Protein AF-A0A7J6DHJ1-F1 (afdb_monomer_lite)

Sequence (129 aa):
MTVTKKLTPRCLWRVEDYSEHVPLSVKRRVIYACQHGKNYMKTPTTDDLKVPLKEYRVKKGCVLEASRWTVGRMRINAIPKQVNGDDCGVFACKYADFLSQGKPLTFRQCDIPLFRKVMVWEIIHEKIL

InterPro domains:
  IPR003653 Ulp1 protease family, C-terminal catalytic domain [PF02902] (72-119)
  IPR038765 Papain-like cysteine peptidase superfamily [SSF54001] (54-126)

Foldseek 3Di:
DDPPPPDDFDPLDDPPPPLDDDPPPCQEDEDDDQDPDDPPVPFDDLVVCVVVQVVCCVSPVDGDDSVSYDYDYDDPVQAEYAPDDPCRVLRVVLVCVCVSVVHRRPDYNVCSVVSVVQVVVCVVVVTHD

Secondary structure (DSSP, 8-state):
---------B--------TTT-------EEE-----STT------GGGGHHHHHHHHHHHSSPP-GGG--EEEPPGGGS---SSSS-HHHHHHHHHHHHHTT------GGGHHHHHHHHHHHHHTT-B-

pLDDT: mean 73.69, std 19.16, range [33.94, 97.44]

Radius of gyration: 18.36 Å; chains: 1; bounding box: 40×30×57 Å

Organism: NCBI:txid369639

Structure (mmCIF, N/CA/C/O backbone):
data_AF-A0A7J6DHJ1-F1
#
_entry.id   AF-A0A7J6DHJ1-F1
#
loop_
_atom_site.group_PDB
_atom_site.id
_atom_site.type_symbol
_atom_site.label_atom_id
_atom_site.label_alt_id
_atom_site.label_comp_id
_atom_site.label_asym_id
_atom_site.label_entity_id
_atom_site.label_seq_id
_atom_site.pdbx_PDB_ins_code
_atom_site.Cartn_x
_atom_site.Cartn_y
_atom_site.Cartn_z
_atom_site.occupancy
_atom_site.B_iso_or_equiv
_atom_site.auth_seq_id
_atom_site.auth_comp_id
_atom_site.auth_asym_id
_atom_site.auth_atom_id
_atom_site.pdbx_PDB_model_num
ATOM 1 N N . MET A 1 1 ? -9.484 -12.173 -32.218 1.00 34.34 1 MET A N 1
ATOM 2 C CA . MET A 1 1 ? -10.493 -11.450 -31.414 1.00 34.34 1 MET A CA 1
ATOM 3 C C . MET A 1 1 ? -9.883 -11.112 -30.062 1.00 34.34 1 MET A C 1
ATOM 5 O O . MET A 1 1 ? -9.753 -11.986 -29.216 1.00 34.34 1 MET A O 1
ATOM 9 N N . THR A 1 2 ? -9.405 -9.884 -29.886 1.00 36.84 2 THR A N 1
ATOM 10 C CA . THR A 1 2 ? -8.762 -9.428 -28.646 1.00 36.84 2 THR A CA 1
ATOM 11 C C . THR A 1 2 ? -9.851 -9.010 -27.663 1.00 36.84 2 THR A C 1
ATOM 13 O O . THR A 1 2 ? -10.496 -7.982 -27.850 1.00 36.84 2 THR A O 1
ATOM 16 N N . VAL A 1 3 ? -10.097 -9.821 -26.632 1.00 41.00 3 VAL A N 1
ATOM 17 C CA . VAL A 1 3 ? -11.011 -9.460 -25.541 1.00 41.00 3 VAL A CA 1
ATOM 18 C C . VAL A 1 3 ? -10.329 -8.379 -24.704 1.00 41.00 3 VAL A C 1
ATOM 20 O O . VAL A 1 3 ? -9.532 -8.669 -23.812 1.00 41.00 3 VAL A O 1
ATOM 23 N N . THR A 1 4 ? -10.609 -7.114 -25.007 1.00 43.53 4 THR A N 1
ATOM 24 C CA . THR A 1 4 ? -10.244 -5.993 -24.144 1.00 43.53 4 THR A CA 1
ATOM 25 C C . THR A 1 4 ? -11.118 -6.067 -22.894 1.00 43.53 4 THR A C 1
ATOM 27 O O . THR A 1 4 ? -12.274 -5.649 -22.883 1.00 43.53 4 THR A O 1
ATOM 30 N N . LYS A 1 5 ? -10.587 -6.654 -21.814 1.00 51.34 5 LYS A N 1
ATOM 31 C CA . LYS A 1 5 ? -11.221 -6.561 -20.494 1.00 51.34 5 LYS A CA 1
ATOM 32 C C . LYS A 1 5 ? -11.289 -5.077 -20.127 1.00 51.34 5 LYS A C 1
ATOM 34 O O . LYS A 1 5 ? -10.268 -4.475 -19.804 1.00 51.34 5 LYS A O 1
ATOM 39 N N . LYS A 1 6 ? -12.477 -4.473 -20.223 1.00 48.28 6 LYS A N 1
ATOM 40 C CA . LYS A 1 6 ? -12.725 -3.110 -19.742 1.00 48.28 6 LYS A CA 1
ATOM 41 C C . LYS A 1 6 ? -12.425 -3.084 -18.243 1.00 48.28 6 LYS A C 1
ATOM 43 O O . LYS A 1 6 ? -13.157 -3.680 -17.459 1.00 48.28 6 LYS A O 1
ATOM 48 N N . LEU A 1 7 ? -11.336 -2.421 -17.860 1.00 54.06 7 LEU A N 1
ATOM 49 C CA . LEU A 1 7 ? -11.001 -2.157 -16.464 1.00 54.06 7 LEU A CA 1
ATOM 50 C C . LEU A 1 7 ? -12.039 -1.179 -15.901 1.00 54.06 7 LEU A C 1
ATOM 52 O O . LEU A 1 7 ? -12.079 0.004 -16.263 1.00 54.06 7 LEU A O 1
ATOM 56 N N . THR A 1 8 ? -12.932 -1.701 -15.064 1.00 54.78 8 THR A N 1
ATOM 57 C CA . THR A 1 8 ? -13.939 -0.913 -14.353 1.00 54.78 8 THR A CA 1
ATOM 58 C C . THR A 1 8 ? -13.240 0.028 -13.366 1.00 54.78 8 THR A C 1
ATOM 60 O O . THR A 1 8 ? -12.467 -0.462 -12.546 1.00 54.78 8 THR A O 1
ATOM 63 N N . PRO A 1 9 ? -13.484 1.353 -13.431 1.00 54.00 9 PRO A N 1
ATOM 64 C CA . PRO A 1 9 ? -12.887 2.318 -12.508 1.00 54.00 9 PRO A CA 1
ATOM 65 C C . PRO A 1 9 ? -13.139 1.958 -11.045 1.00 54.00 9 PRO A C 1
ATOM 67 O O . PRO A 1 9 ? -14.290 1.724 -10.672 1.00 54.00 9 PRO A O 1
ATOM 70 N N . ARG A 1 10 ? -12.094 1.981 -10.207 1.00 64.38 10 ARG A N 1
ATOM 71 C CA . ARG A 1 10 ? -12.255 1.883 -8.754 1.00 64.38 10 ARG A CA 1
ATOM 72 C C . ARG A 1 10 ? -12.336 3.291 -8.158 1.00 64.38 10 ARG A C 1
ATOM 74 O O . ARG A 1 10 ? -11.356 4.028 -8.155 1.00 64.38 10 ARG A O 1
ATOM 81 N N . CYS A 1 11 ? -13.502 3.658 -7.627 1.00 54.00 11 CYS A N 1
ATOM 82 C CA . CYS A 1 11 ? -13.630 4.820 -6.749 1.00 54.00 11 CYS A CA 1
ATOM 83 C C . CYS A 1 11 ? -13.134 4.404 -5.362 1.00 54.00 11 CYS A C 1
ATOM 85 O O . CYS A 1 11 ? -13.796 3.619 -4.687 1.00 54.00 11 CYS A O 1
ATOM 87 N N . LEU A 1 12 ? -11.938 4.849 -4.977 1.00 53.06 12 LEU A N 1
ATOM 88 C CA . LEU A 1 12 ? -11.390 4.526 -3.659 1.00 53.06 12 LEU A CA 1
ATOM 89 C C . LEU A 1 12 ? -11.932 5.459 -2.574 1.00 53.06 12 LEU A C 1
ATOM 91 O O . LEU A 1 12 ? -12.152 5.004 -1.459 1.00 53.06 12 LEU A O 1
ATOM 95 N N . TRP A 1 13 ? -12.227 6.720 -2.904 1.00 41.41 13 TRP A N 1
ATOM 96 C CA . TRP A 1 13 ? -12.774 7.686 -1.952 1.00 41.41 13 TRP A CA 1
ATOM 97 C C . TRP A 1 13 ? -13.616 8.714 -2.708 1.00 41.41 13 TRP A C 1
ATOM 99 O O . TRP A 1 13 ? -13.091 9.482 -3.512 1.00 41.41 13 TRP A O 1
ATOM 109 N N . ARG A 1 14 ? -14.923 8.750 -2.448 1.00 37.62 14 ARG A N 1
ATOM 110 C CA . ARG A 1 14 ? -15.680 9.992 -2.591 1.00 37.62 14 ARG A CA 1
ATOM 111 C C . ARG A 1 14 ? -15.431 10.733 -1.282 1.00 37.62 14 ARG A C 1
ATOM 113 O O . ARG A 1 14 ? -15.786 10.211 -0.228 1.00 37.62 14 ARG A O 1
ATOM 120 N N . VAL A 1 15 ? -14.752 11.879 -1.327 1.00 40.84 15 VAL A N 1
ATOM 121 C CA . VAL A 1 15 ? -14.666 12.766 -0.160 1.00 40.84 15 VAL A CA 1
ATOM 122 C C . VAL A 1 15 ? -16.051 13.381 0.007 1.00 40.84 15 VAL A C 1
ATOM 124 O O . VAL A 1 15 ? -16.325 14.478 -0.461 1.00 40.84 15 VAL A O 1
ATOM 127 N N . GLU A 1 16 ? -16.972 12.613 0.578 1.00 33.94 16 GLU A N 1
ATOM 128 C CA . GLU A 1 16 ? -18.118 13.202 1.246 1.00 33.94 16 GLU A CA 1
ATOM 129 C C . GLU A 1 16 ? -17.558 13.769 2.555 1.00 33.94 16 GLU A C 1
ATOM 131 O O . GLU A 1 16 ? -16.815 13.100 3.279 1.00 33.94 16 GLU A O 1
ATOM 136 N N . ASP A 1 17 ? -17.782 15.058 2.773 1.00 38.22 17 ASP A N 1
ATOM 137 C CA . ASP A 1 17 ? -17.248 15.818 3.895 1.00 38.22 17 ASP A CA 1
ATOM 138 C C . ASP A 1 17 ? -17.864 15.300 5.209 1.00 38.22 17 ASP A C 1
ATOM 140 O O . ASP A 1 17 ? -18.893 15.768 5.683 1.00 38.22 17 ASP A O 1
ATOM 144 N N . TYR A 1 18 ? -17.285 14.238 5.771 1.00 43.03 18 TYR A N 1
ATOM 145 C CA . TYR A 1 18 ? -17.790 13.556 6.964 1.00 43.03 18 TYR A CA 1
ATOM 146 C C . TYR A 1 18 ? -17.120 14.065 8.251 1.00 43.03 18 TYR A C 1
ATOM 148 O O . TYR A 1 18 ? -16.753 13.280 9.132 1.00 43.03 18 TYR A O 1
ATOM 156 N N . SER A 1 19 ? -16.935 15.375 8.402 1.00 46.69 19 SER A N 1
ATOM 157 C CA . SER A 1 19 ? -16.266 15.943 9.584 1.00 46.69 19 SER A CA 1
ATOM 158 C C . SER A 1 19 ? -16.945 15.567 10.923 1.00 46.69 19 SER A C 1
ATOM 160 O O . SER A 1 19 ? -16.274 15.445 11.957 1.00 46.69 19 SER A O 1
ATOM 162 N N . GLU A 1 20 ? -18.239 15.226 10.918 1.00 43.06 20 GLU A N 1
ATOM 163 C CA . GLU A 1 20 ? -18.970 14.891 12.147 1.00 43.06 20 GLU A CA 1
ATOM 164 C C . GLU A 1 20 ? -19.170 13.386 12.401 1.00 43.06 20 GLU A C 1
ATOM 166 O O . GLU A 1 20 ? -19.042 12.964 13.554 1.00 43.06 20 GLU A O 1
ATOM 171 N N . HIS A 1 21 ? -19.341 12.556 11.363 1.00 44.59 21 HIS A N 1
ATOM 172 C CA . HIS A 1 21 ? -19.854 11.182 11.507 1.00 44.59 21 HIS A CA 1
ATOM 173 C C . HIS A 1 21 ? -18.964 10.053 10.960 1.00 44.59 21 HIS A C 1
ATOM 175 O O . HIS A 1 21 ? -19.449 8.931 10.859 1.00 44.59 21 HIS A O 1
ATOM 181 N N . VAL A 1 22 ? -17.672 10.259 10.655 1.00 42.34 22 VAL A N 1
ATOM 182 C CA . VAL A 1 22 ? -16.781 9.093 10.461 1.00 42.34 22 VAL A CA 1
ATOM 183 C C . VAL A 1 22 ? -16.517 8.453 11.828 1.00 42.34 22 VAL A C 1
ATOM 185 O O . VAL A 1 22 ? -15.777 9.045 12.626 1.00 42.34 22 VAL A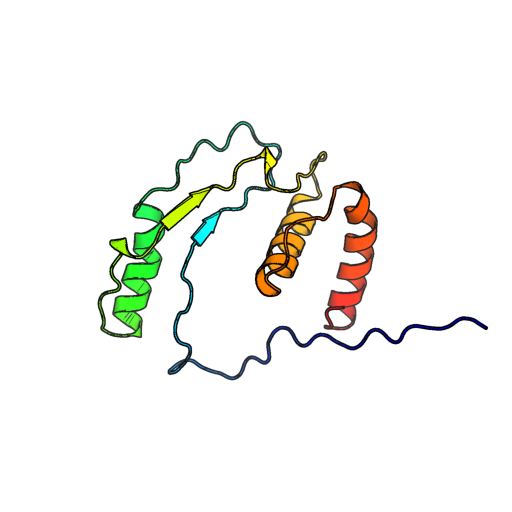 O 1
ATOM 188 N N . PRO A 1 23 ? -17.049 7.254 12.146 1.00 36.56 23 PRO A N 1
ATOM 189 C CA . PRO A 1 23 ? -16.507 6.501 13.261 1.00 36.56 23 PRO A CA 1
ATOM 190 C C . PRO A 1 23 ? -15.040 6.245 12.929 1.00 36.56 23 PRO A C 1
ATOM 192 O O . PRO A 1 23 ? -14.728 5.589 11.936 1.00 36.56 23 PRO A O 1
ATOM 195 N N . LEU A 1 24 ? -14.123 6.784 13.735 1.00 43.06 24 LEU A N 1
ATOM 196 C CA . LEU A 1 24 ? -12.708 6.438 13.654 1.00 43.06 24 LEU A CA 1
ATOM 197 C C . LEU A 1 24 ? -12.583 4.939 13.958 1.00 43.06 24 LEU A C 1
ATOM 199 O O . LEU A 1 24 ? -12.410 4.523 15.097 1.00 43.06 24 LEU A O 1
ATOM 203 N N . SER A 1 25 ? -12.705 4.109 12.923 1.00 44.69 25 SER A N 1
ATOM 204 C CA . SER A 1 25 ? -12.628 2.652 12.991 1.00 44.69 25 SER A CA 1
ATOM 205 C C . SER A 1 25 ? -11.196 2.163 12.815 1.00 44.69 25 SER A C 1
ATOM 207 O O . SER A 1 25 ? -10.963 1.024 12.400 1.00 44.69 25 SER A O 1
ATOM 209 N N . VAL A 1 26 ? -10.210 3.019 13.088 1.00 52.03 26 VAL A N 1
ATOM 210 C CA . VAL A 1 26 ? -8.827 2.567 13.147 1.00 52.03 26 VAL A CA 1
ATOM 211 C C . VAL A 1 26 ? -8.774 1.655 14.372 1.00 52.03 26 VAL A C 1
ATOM 213 O O . VAL A 1 26 ? -8.982 2.093 15.486 1.00 52.03 26 VAL A O 1
ATOM 216 N N . LYS A 1 27 ? -8.633 0.345 14.186 1.00 51.53 27 LYS A N 1
ATOM 217 C CA . LYS A 1 27 ? -8.497 -0.609 15.307 1.00 51.53 27 LYS A CA 1
ATOM 218 C C . LYS A 1 27 ? -7.039 -1.003 15.535 1.00 51.53 27 LYS A C 1
ATOM 220 O O . LYS A 1 27 ? -6.707 -1.649 16.521 1.00 51.53 27 LYS A O 1
ATOM 225 N N . ARG A 1 28 ? -6.159 -0.641 14.596 1.00 55.78 28 ARG A N 1
ATOM 226 C CA . ARG A 1 28 ? -4.759 -1.058 14.571 1.00 55.78 28 ARG A CA 1
ATOM 227 C C . ARG A 1 28 ? -3.914 -0.051 13.799 1.00 55.78 28 ARG A C 1
ATOM 229 O O . ARG A 1 28 ? -4.267 0.317 12.682 1.00 55.78 28 ARG A O 1
ATOM 236 N N . ARG A 1 29 ? -2.779 0.353 14.375 1.00 61.66 29 ARG A N 1
ATOM 237 C CA . ARG A 1 29 ? -1.743 1.148 13.703 1.00 61.66 29 ARG A CA 1
ATOM 238 C C . ARG A 1 29 ? -0.533 0.253 13.449 1.00 61.66 29 ARG A C 1
ATOM 240 O O . ARG A 1 29 ? 0.011 -0.331 14.384 1.00 61.66 29 ARG A O 1
ATOM 247 N N . VAL A 1 30 ? -0.125 0.136 12.188 1.00 61.03 30 VAL A N 1
ATOM 248 C CA . VAL A 1 30 ? 1.045 -0.652 11.778 1.00 61.03 30 VAL A CA 1
ATOM 249 C C . VAL A 1 30 ? 1.988 0.250 11.000 1.00 61.03 30 VAL A C 1
ATOM 251 O O . VAL A 1 30 ? 1.569 0.911 10.053 1.00 61.03 30 VAL A O 1
ATOM 254 N N . ILE A 1 31 ? 3.256 0.276 11.407 1.00 59.91 31 ILE A N 1
ATOM 255 C CA . ILE A 1 31 ? 4.308 0.984 10.675 1.00 59.91 31 ILE A CA 1
ATOM 256 C C . ILE A 1 31 ? 4.911 0.015 9.656 1.00 59.91 31 ILE A C 1
ATOM 258 O O . ILE A 1 31 ? 5.475 -1.018 10.031 1.00 59.91 31 ILE A O 1
ATOM 262 N N . TYR A 1 32 ? 4.801 0.367 8.376 1.00 60.34 32 TYR A N 1
ATOM 263 C CA . TYR A 1 32 ? 5.456 -0.327 7.271 1.00 60.34 32 TYR A CA 1
ATOM 264 C C . TYR A 1 32 ? 6.754 0.400 6.937 1.00 60.34 32 TYR A C 1
ATOM 266 O O . TYR A 1 32 ? 6.742 1.582 6.604 1.00 60.34 32 TYR A O 1
ATOM 274 N N . ALA A 1 33 ? 7.880 -0.302 7.041 1.00 60.53 33 ALA A N 1
ATOM 275 C CA . ALA A 1 33 ? 9.181 0.227 6.657 1.00 60.53 33 ALA A CA 1
ATOM 276 C C . ALA A 1 33 ? 9.600 -0.410 5.331 1.00 60.53 33 ALA A C 1
ATOM 278 O O . ALA A 1 33 ? 9.709 -1.629 5.232 1.00 60.53 33 ALA A O 1
ATOM 279 N N . CYS A 1 34 ? 9.821 0.425 4.317 1.00 53.44 34 CYS A N 1
ATOM 280 C CA . CYS A 1 34 ? 10.240 -0.018 2.989 1.00 53.44 34 CYS A CA 1
ATOM 281 C C . CYS A 1 34 ? 11.773 -0.051 2.810 1.00 53.44 34 CYS A C 1
ATOM 283 O O . CYS A 1 34 ? 12.276 -0.694 1.896 1.00 53.44 34 CYS A O 1
ATOM 285 N N . GLN A 1 35 ? 12.532 0.640 3.666 1.00 57.12 35 GLN A N 1
ATOM 286 C CA . GLN A 1 35 ? 13.927 0.983 3.376 1.00 57.12 35 GLN A CA 1
ATOM 287 C C . GLN A 1 35 ? 14.955 -0.150 3.551 1.00 57.12 35 GLN A C 1
ATOM 289 O O . GLN A 1 35 ? 14.905 -0.929 4.500 1.00 57.12 35 GLN A O 1
ATOM 294 N N . HIS A 1 36 ? 15.976 -0.075 2.685 1.00 48.94 36 HIS A N 1
ATOM 295 C CA . HIS A 1 36 ? 17.318 -0.681 2.737 1.00 48.94 36 HIS A CA 1
ATOM 296 C C . HIS A 1 36 ? 18.265 -0.045 3.790 1.00 48.94 36 HIS A C 1
ATOM 298 O O . HIS A 1 36 ? 19.475 -0.260 3.772 1.00 48.94 36 HIS A O 1
ATOM 304 N N . GLY A 1 37 ? 17.747 0.763 4.718 1.00 44.72 37 GLY A N 1
ATOM 305 C CA . GLY A 1 37 ? 18.540 1.388 5.776 1.00 44.72 37 GLY A CA 1
ATOM 306 C C . GLY A 1 37 ? 18.734 0.426 6.944 1.00 44.72 37 GLY A C 1
ATOM 307 O O . GLY A 1 37 ? 17.752 -0.134 7.432 1.00 44.72 37 GLY A O 1
ATOM 308 N N . LYS A 1 38 ? 19.992 0.241 7.378 1.00 43.62 38 LYS A N 1
ATOM 309 C CA . LYS A 1 38 ? 20.402 -0.481 8.599 1.00 43.62 38 LYS A CA 1
ATOM 310 C C . LYS A 1 38 ? 19.299 -0.406 9.645 1.00 43.62 38 LYS A C 1
ATOM 312 O O . LYS A 1 38 ? 18.989 0.705 10.059 1.00 43.62 38 LYS A O 1
ATOM 317 N N . ASN A 1 39 ? 18.727 -1.558 10.015 1.00 48.44 39 ASN A N 1
ATOM 318 C CA . ASN A 1 39 ? 17.784 -1.748 11.116 1.00 48.44 39 ASN A CA 1
ATOM 319 C C . ASN A 1 39 ? 17.276 -0.420 11.689 1.00 48.44 39 ASN A C 1
ATOM 321 O O . ASN A 1 39 ? 17.865 0.085 12.645 1.00 48.44 39 ASN A O 1
ATOM 325 N N . TYR A 1 40 ? 16.222 0.178 11.119 1.00 51.41 40 TYR A N 1
ATOM 326 C CA . TYR A 1 40 ? 15.524 1.238 11.841 1.00 51.41 40 TYR A CA 1
ATOM 327 C C . TYR A 1 40 ? 15.006 0.561 13.111 1.00 51.41 40 TYR A C 1
ATOM 329 O O . TYR A 1 40 ? 13.980 -0.098 13.068 1.00 51.41 40 TYR A O 1
ATOM 337 N N . MET A 1 41 ? 15.773 0.562 14.202 1.00 54.84 41 MET A N 1
ATOM 338 C CA . MET A 1 41 ? 15.538 -0.235 15.415 1.00 54.84 41 MET A CA 1
ATOM 339 C C . MET A 1 41 ? 14.477 0.408 16.303 1.00 54.84 41 MET A C 1
ATOM 341 O O . MET A 1 41 ? 14.173 -0.140 17.353 1.00 54.84 41 MET A O 1
ATOM 345 N N . LYS A 1 42 ? 13.901 1.551 15.894 1.00 62.41 42 LYS A N 1
ATOM 346 C CA . LYS A 1 42 ? 12.922 2.287 16.693 1.00 62.41 42 LYS A CA 1
ATOM 347 C C . LYS A 1 42 ? 11.734 1.388 17.019 1.00 62.41 42 LYS A C 1
ATOM 349 O O . LYS A 1 42 ? 10.883 1.110 16.167 1.00 62.41 42 LYS A O 1
ATOM 354 N N . THR A 1 43 ? 11.726 0.870 18.235 1.00 66.94 43 THR A N 1
ATOM 355 C CA . THR A 1 43 ? 10.618 0.106 18.774 1.00 66.94 43 THR A CA 1
ATOM 356 C C . THR A 1 43 ? 9.418 1.043 18.797 1.00 66.94 43 THR A C 1
ATOM 358 O O . THR A 1 43 ? 9.549 2.173 19.269 1.00 66.94 43 THR A O 1
ATOM 361 N N . PRO A 1 44 ? 8.276 0.650 18.211 1.00 72.69 44 PRO A N 1
ATOM 362 C CA . PRO A 1 44 ? 7.070 1.441 18.364 1.00 72.69 44 PRO A CA 1
ATOM 363 C C . PRO A 1 44 ? 6.742 1.525 19.854 1.00 72.69 44 PRO A C 1
ATOM 365 O O . PRO A 1 44 ? 6.766 0.502 20.543 1.00 72.69 44 PRO A O 1
ATOM 368 N N . THR A 1 45 ? 6.481 2.727 20.353 1.00 79.38 45 THR A N 1
ATOM 369 C CA . THR A 1 45 ? 6.164 2.949 21.769 1.00 79.38 45 THR A CA 1
ATOM 370 C C . THR A 1 45 ? 4.765 3.532 21.896 1.00 79.38 45 THR A C 1
ATOM 372 O O . THR A 1 45 ? 4.135 3.951 20.923 1.00 79.38 45 THR A O 1
ATOM 375 N N . THR A 1 46 ? 4.260 3.597 23.123 1.00 78.75 46 THR A N 1
ATOM 376 C CA . THR A 1 46 ? 3.007 4.295 23.427 1.00 78.75 46 THR A CA 1
ATOM 377 C C . THR A 1 46 ? 3.057 5.783 23.065 1.00 78.75 46 THR A C 1
ATOM 379 O O . THR A 1 46 ? 2.008 6.402 22.896 1.00 78.75 46 THR A O 1
ATOM 382 N N . ASP A 1 47 ? 4.248 6.363 22.877 1.00 83.06 47 ASP A N 1
ATOM 383 C CA . ASP A 1 47 ? 4.394 7.748 22.425 1.00 83.06 47 ASP A CA 1
ATOM 384 C C . ASP A 1 47 ? 3.827 7.969 21.021 1.00 83.06 47 ASP A C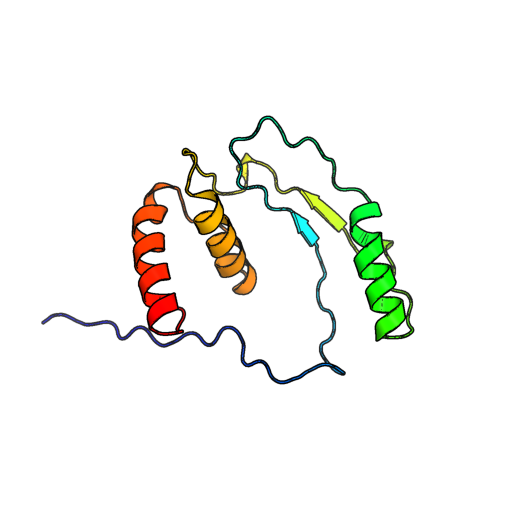 1
ATOM 386 O O . ASP A 1 47 ? 3.306 9.049 20.741 1.00 83.06 47 ASP A O 1
ATOM 390 N N . ASP A 1 48 ? 3.826 6.938 20.170 1.00 78.69 48 ASP A N 1
ATOM 391 C CA . ASP A 1 48 ? 3.244 6.997 18.824 1.00 78.69 48 ASP A CA 1
ATOM 392 C C . ASP A 1 48 ? 1.711 7.189 18.847 1.00 78.69 48 ASP A C 1
ATOM 394 O O . ASP A 1 48 ? 1.103 7.503 17.816 1.00 78.69 48 ASP A O 1
ATOM 398 N N . LEU A 1 49 ? 1.073 7.019 20.015 1.00 81.69 49 LEU A N 1
ATOM 399 C CA . LEU A 1 49 ? -0.348 7.289 20.245 1.00 81.69 49 LEU A CA 1
ATOM 400 C C . LEU A 1 49 ? -0.615 8.693 20.807 1.00 81.69 49 LEU A C 1
ATOM 402 O O . LEU A 1 49 ? -1.747 9.157 20.714 1.00 81.69 49 LEU A O 1
ATOM 406 N N . LYS A 1 50 ? 0.387 9.420 21.323 1.00 85.88 50 LYS A N 1
ATOM 407 C CA . LYS A 1 50 ? 0.180 10.733 21.973 1.00 85.88 50 LYS A CA 1
ATOM 408 C C . LYS A 1 50 ? -0.545 11.739 21.078 1.00 85.88 50 LYS A C 1
ATOM 410 O O . LYS A 1 50 ? -1.510 12.364 21.514 1.00 85.88 50 LYS A O 1
ATOM 415 N N . VAL A 1 51 ? -0.092 11.887 19.832 1.00 85.38 51 VAL A N 1
ATOM 416 C CA . VAL A 1 51 ? -0.689 12.834 18.874 1.00 85.38 51 VAL A CA 1
ATOM 417 C C . VAL A 1 51 ? -2.132 12.436 18.523 1.00 85.38 51 VAL A C 1
ATOM 419 O O . VAL A 1 51 ? -3.015 13.264 18.735 1.00 85.38 51 VAL A O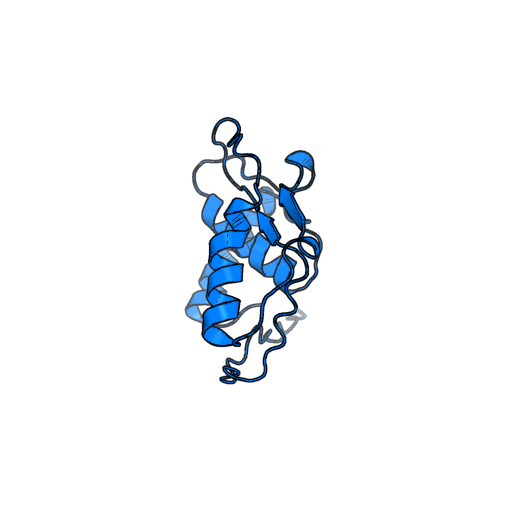 1
ATOM 422 N N . PRO A 1 52 ? -2.418 11.186 18.099 1.00 80.12 52 PRO A N 1
ATOM 423 C CA . PRO A 1 52 ? -3.792 10.736 17.852 1.00 80.12 52 PRO A CA 1
ATOM 424 C C . PRO A 1 52 ? -4.739 10.894 19.045 1.00 80.12 52 PRO A C 1
ATOM 426 O O . PRO A 1 52 ? -5.871 11.338 18.875 1.00 80.12 52 PRO A O 1
ATOM 429 N N . LEU A 1 53 ? -4.287 10.549 20.256 1.00 84.38 53 LEU A N 1
ATOM 430 C CA . LEU A 1 53 ? -5.094 10.660 21.474 1.00 84.38 53 LEU A CA 1
ATOM 431 C C . LEU A 1 53 ? -5.451 12.122 21.775 1.00 84.38 53 LEU A C 1
ATOM 433 O O . LEU A 1 53 ? -6.598 12.432 22.098 1.00 84.38 53 LEU A O 1
ATOM 437 N N . LYS A 1 54 ? -4.479 13.033 21.629 1.00 87.12 54 LYS A N 1
ATOM 438 C CA . LYS A 1 54 ? -4.696 14.476 21.790 1.00 87.12 54 LYS A CA 1
ATOM 439 C C . LYS A 1 54 ? -5.653 15.018 20.730 1.00 87.12 54 LYS A C 1
ATOM 441 O O . LYS A 1 54 ? -6.570 15.758 21.070 1.00 87.12 54 LYS A O 1
ATOM 446 N N . GLU A 1 55 ? -5.448 14.652 19.467 1.00 84.50 55 GLU A N 1
ATOM 447 C CA . GLU A 1 55 ? -6.294 15.086 18.355 1.00 84.50 55 GLU A CA 1
ATOM 448 C C . GLU A 1 55 ? -7.751 14.649 18.555 1.00 84.50 55 GLU A C 1
ATOM 450 O O . GLU A 1 55 ? -8.659 15.466 18.409 1.00 84.50 55 GLU A O 1
ATOM 455 N N . TYR A 1 56 ? -7.973 13.397 18.966 1.00 82.31 56 TYR A N 1
ATOM 456 C CA . TYR A 1 56 ? -9.309 12.885 19.264 1.00 82.31 56 TYR A CA 1
ATOM 457 C C . TYR A 1 56 ? -9.988 13.670 20.389 1.00 82.31 56 TYR A C 1
ATOM 459 O O . TYR A 1 56 ? -11.136 14.083 20.242 1.00 82.31 56 TYR A O 1
ATOM 467 N N . ARG A 1 57 ? -9.266 13.946 21.483 1.00 85.44 57 ARG A N 1
ATOM 468 C CA . ARG A 1 57 ? -9.795 14.730 22.607 1.00 85.44 57 ARG A CA 1
ATOM 469 C C . ARG A 1 57 ? -10.210 16.137 22.184 1.00 85.44 57 ARG A C 1
ATOM 471 O O . ARG A 1 57 ? -11.262 16.602 22.604 1.00 85.44 57 ARG A O 1
ATOM 478 N N . VAL A 1 58 ? -9.407 16.801 21.352 1.00 86.75 58 VAL A N 1
ATOM 479 C CA . VAL A 1 58 ? -9.714 18.150 20.850 1.00 86.75 58 VAL A CA 1
ATOM 480 C C . VAL A 1 58 ? -10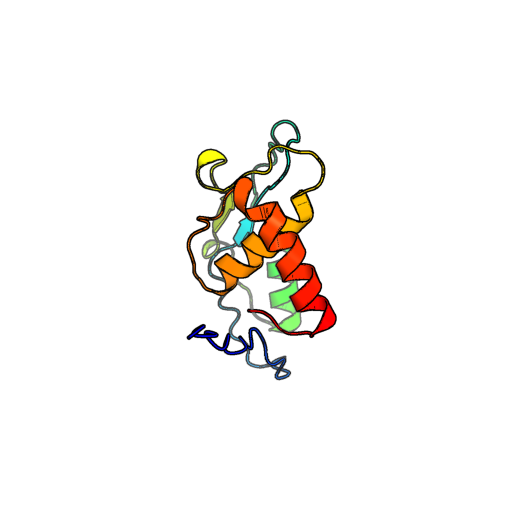.920 18.129 19.911 1.00 86.75 58 VAL A C 1
ATOM 482 O O . VAL A 1 58 ? -11.800 18.970 20.041 1.00 86.75 58 VAL A O 1
ATOM 485 N N . LYS A 1 59 ? -10.982 17.170 18.979 1.00 83.00 59 LYS A N 1
ATOM 486 C CA . LYS A 1 59 ? -12.023 17.135 17.939 1.00 83.00 59 LYS A CA 1
ATOM 487 C C . LYS A 1 59 ? -13.353 16.539 18.398 1.0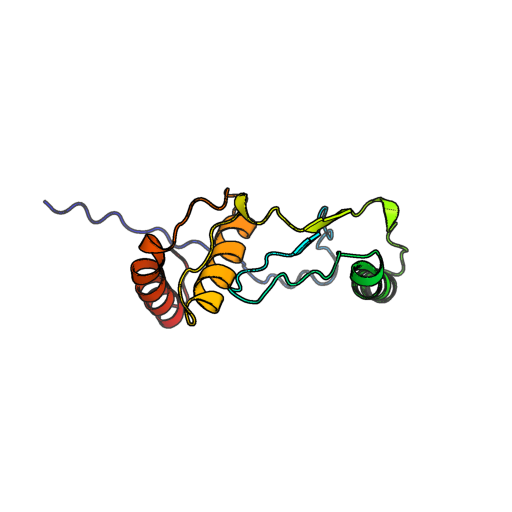0 83.00 59 LYS A C 1
ATOM 489 O O . LYS A 1 59 ? -14.387 16.886 17.841 1.00 83.00 59 LYS A O 1
ATOM 494 N N . LYS A 1 60 ? -13.337 15.598 19.346 1.00 81.69 60 LYS A N 1
ATOM 495 C CA . LYS A 1 60 ? -14.526 14.833 19.767 1.00 81.69 60 LYS A CA 1
ATOM 496 C C . LYS A 1 60 ? -14.874 15.008 21.246 1.00 81.69 60 LYS A C 1
ATOM 498 O O . LYS A 1 60 ? -15.864 14.442 21.688 1.00 81.69 60 LYS A O 1
ATOM 503 N N . GLY A 1 61 ? -14.074 15.738 22.028 1.00 83.38 61 GLY A N 1
ATOM 504 C CA . GLY A 1 61 ? -14.328 15.992 23.454 1.00 83.38 61 GLY A CA 1
ATOM 505 C C . GLY A 1 61 ? -14.201 14.768 24.373 1.00 83.38 61 GLY A C 1
ATOM 506 O O . GLY A 1 61 ? -14.259 14.907 25.591 1.00 83.38 61 GLY A O 1
ATOM 507 N N . CYS A 1 62 ? -13.993 13.571 23.819 1.00 79.75 62 CYS A N 1
ATOM 508 C CA . CYS A 1 62 ? -13.909 12.317 24.561 1.00 79.75 62 CYS A CA 1
ATOM 509 C C . CYS A 1 62 ? -12.461 11.841 24.729 1.00 79.75 62 CYS A C 1
ATOM 511 O O . CYS A 1 62 ? -11.574 12.169 23.939 1.00 79.75 62 CYS A O 1
ATOM 513 N N . VAL A 1 63 ? -12.226 11.009 25.744 1.00 80.62 63 VAL A N 1
ATOM 514 C CA . VAL A 1 63 ? -10.952 10.302 25.911 1.00 80.62 63 VAL A CA 1
ATOM 515 C C . VAL A 1 63 ? -10.994 9.013 25.101 1.00 80.62 63 VAL A C 1
ATOM 517 O O . VAL A 1 63 ? -11.964 8.259 25.148 1.00 80.62 63 VAL A O 1
ATOM 520 N N . LEU A 1 64 ? -9.937 8.777 24.330 1.00 77.38 64 LEU A N 1
ATOM 521 C CA . LEU A 1 64 ? -9.735 7.526 23.621 1.00 77.38 64 LEU A CA 1
ATOM 522 C C . LEU A 1 64 ? -8.843 6.623 24.476 1.00 77.38 64 LEU A C 1
ATOM 524 O O . LEU A 1 64 ? -7.720 6.989 24.806 1.00 77.38 64 LEU A O 1
ATOM 528 N N . GLU A 1 65 ? -9.339 5.445 24.838 1.00 80.25 65 GLU A N 1
ATOM 529 C CA . GLU A 1 65 ? -8.602 4.501 25.682 1.00 80.25 65 GLU A CA 1
ATOM 530 C C . GLU A 1 65 ? -7.388 3.927 24.947 1.00 80.25 65 GLU A C 1
ATOM 532 O O . GLU A 1 65 ? -7.541 3.079 24.066 1.00 80.25 65 GLU A O 1
ATOM 537 N N . ALA A 1 66 ? -6.177 4.362 25.315 1.00 75.88 66 ALA A N 1
ATOM 538 C CA . ALA A 1 66 ? -4.923 3.943 24.680 1.00 75.88 66 ALA A CA 1
ATOM 539 C C . ALA A 1 66 ? -4.691 2.422 24.748 1.00 75.88 66 ALA A C 1
ATOM 541 O O . ALA A 1 66 ? -4.116 1.843 23.830 1.00 75.88 66 ALA A O 1
ATOM 542 N N . SER A 1 67 ? -5.201 1.771 25.796 1.00 78.88 67 SER A N 1
ATOM 543 C CA . SER A 1 67 ? -5.136 0.319 26.016 1.00 78.88 67 SER A CA 1
ATOM 544 C C . SER A 1 67 ? -5.813 -0.501 24.912 1.00 78.88 67 SER A C 1
ATOM 546 O O . SER A 1 67 ? -5.438 -1.647 24.676 1.00 78.88 67 SER A O 1
ATOM 548 N N . ARG A 1 68 ? -6.778 0.083 24.188 1.00 77.81 68 ARG A N 1
ATOM 549 C CA . ARG A 1 68 ? -7.473 -0.572 23.066 1.00 77.81 68 ARG A CA 1
ATOM 550 C C . ARG A 1 68 ? -6.642 -0.620 21.782 1.00 77.81 68 ARG A C 1
ATOM 552 O O . ARG A 1 68 ? -7.088 -1.208 20.798 1.00 77.81 68 ARG A O 1
ATOM 559 N N . TRP A 1 69 ? -5.466 0.006 21.770 1.00 75.75 69 TRP A N 1
ATOM 560 C CA . TRP A 1 69 ? -4.650 0.195 20.579 1.00 75.75 69 TRP A CA 1
ATOM 561 C C . TRP A 1 69 ? -3.330 -0.538 20.706 1.00 75.75 69 TRP A C 1
ATOM 563 O O . TRP A 1 69 ? -2.538 -0.301 21.612 1.00 75.75 69 TRP A O 1
ATOM 573 N N . THR A 1 70 ? -3.047 -1.382 19.723 1.00 74.38 70 THR A N 1
ATOM 574 C CA . THR A 1 70 ? -1.729 -1.995 19.591 1.00 74.38 70 THR A CA 1
ATOM 575 C C . THR A 1 70 ? -0.890 -1.173 18.625 1.00 74.38 70 THR A C 1
ATOM 577 O O . THR A 1 70 ? -1.282 -1.001 17.463 1.00 74.38 70 THR A O 1
ATOM 580 N N . VAL A 1 71 ? 0.275 -0.719 19.079 1.00 71.19 71 VAL A N 1
ATOM 581 C CA . VAL A 1 71 ? 1.315 -0.181 18.201 1.00 71.19 71 VAL A CA 1
ATOM 582 C C . VAL A 1 71 ? 2.286 -1.311 17.904 1.00 71.19 71 VAL A C 1
ATOM 584 O O . VAL A 1 71 ? 2.853 -1.913 18.811 1.00 71.19 71 VAL A O 1
ATOM 587 N N . GLY A 1 72 ? 2.443 -1.641 16.626 1.00 69.69 72 GLY A N 1
ATOM 588 C CA . GLY A 1 72 ? 3.271 -2.765 16.221 1.00 69.69 72 GLY A CA 1
ATOM 589 C C . GLY A 1 72 ? 4.042 -2.493 14.944 1.00 69.69 72 GLY A C 1
ATOM 590 O O . GLY A 1 72 ? 3.634 -1.709 14.083 1.00 69.69 72 GLY A O 1
ATOM 591 N N . ARG A 1 73 ? 5.162 -3.199 14.819 1.00 70.56 73 ARG A N 1
ATOM 592 C CA . ARG A 1 73 ? 5.938 -3.283 13.588 1.00 70.56 73 ARG A CA 1
ATOM 593 C C . ARG A 1 73 ? 5.648 -4.611 12.911 1.00 70.56 73 ARG A C 1
ATOM 595 O O . ARG A 1 73 ? 5.609 -5.650 13.570 1.00 70.56 73 ARG A O 1
ATOM 602 N N . MET A 1 74 ? 5.506 -4.592 11.593 1.00 70.38 74 MET A N 1
ATOM 603 C CA . MET A 1 74 ? 5.449 -5.833 10.835 1.00 70.38 74 MET A CA 1
ATOM 604 C C . MET A 1 74 ? 6.828 -6.496 10.769 1.00 70.38 74 MET A C 1
ATOM 606 O O . MET A 1 74 ? 7.852 -5.820 10.646 1.00 70.38 74 MET A O 1
ATOM 610 N N . ARG A 1 75 ? 6.874 -7.829 10.862 1.00 66.81 75 ARG A N 1
ATOM 611 C CA . ARG A 1 75 ? 8.138 -8.553 10.693 1.00 66.81 75 ARG A CA 1
ATOM 612 C C . ARG A 1 75 ? 8.681 -8.269 9.298 1.00 66.81 75 ARG A C 1
ATOM 614 O O . ARG A 1 75 ? 7.944 -8.325 8.322 1.00 66.81 75 ARG A O 1
ATOM 621 N N . ILE A 1 76 ? 9.984 -8.026 9.223 1.00 63.69 76 ILE A N 1
ATOM 622 C CA . ILE A 1 76 ? 10.695 -7.710 7.982 1.00 63.69 76 ILE A CA 1
ATOM 623 C C . ILE A 1 76 ? 10.430 -8.789 6.909 1.00 63.69 76 ILE A C 1
ATOM 625 O O . ILE A 1 76 ? 10.246 -8.462 5.748 1.00 63.69 76 ILE A O 1
ATOM 629 N N . ASN A 1 77 ? 10.318 -10.065 7.287 1.00 66.69 77 ASN A N 1
ATOM 630 C CA . ASN A 1 77 ? 10.047 -11.166 6.348 1.00 66.69 77 ASN A CA 1
ATOM 631 C C . ASN A 1 77 ? 8.562 -11.346 5.985 1.00 66.69 77 ASN A C 1
ATOM 633 O O . ASN A 1 77 ? 8.241 -12.196 5.165 1.00 66.69 77 ASN A O 1
ATOM 637 N N . ALA A 1 78 ? 7.660 -10.582 6.603 1.00 71.50 78 ALA A N 1
ATOM 638 C CA . ALA A 1 78 ? 6.220 -10.654 6.361 1.00 71.50 78 ALA A CA 1
ATOM 639 C C . ALA A 1 78 ? 5.727 -9.599 5.357 1.00 71.50 78 ALA A C 1
ATOM 641 O O . ALA A 1 78 ? 4.531 -9.549 5.077 1.00 71.50 78 ALA A O 1
ATOM 642 N N . ILE A 1 79 ? 6.619 -8.742 4.849 1.00 81.06 79 ILE A N 1
ATOM 643 C CA . ILE A 1 79 ? 6.295 -7.703 3.869 1.00 81.06 79 ILE A CA 1
ATOM 644 C C . ILE A 1 79 ? 7.201 -7.805 2.641 1.00 81.06 79 ILE A C 1
ATOM 646 O O . ILE A 1 79 ? 8.372 -8.175 2.782 1.00 81.06 79 ILE A O 1
ATOM 650 N N . PRO A 1 80 ? 6.690 -7.444 1.450 1.00 87.25 80 PRO A N 1
ATOM 651 C CA . PRO A 1 80 ? 7.522 -7.169 0.284 1.00 87.25 80 PRO A CA 1
ATOM 652 C C . PRO A 1 80 ? 8.647 -6.188 0.637 1.00 87.25 80 PRO A C 1
ATOM 654 O O . PRO A 1 80 ? 8.498 -5.370 1.536 1.00 87.25 80 PRO A O 1
ATOM 657 N N . LYS A 1 81 ? 9.793 -6.255 -0.043 1.00 83.94 81 LYS A N 1
ATOM 658 C CA . LYS A 1 81 ? 10.898 -5.309 0.174 1.00 83.94 81 LYS A CA 1
ATOM 659 C C . LYS A 1 81 ? 11.453 -4.836 -1.149 1.00 83.94 81 LYS A C 1
ATOM 661 O O . LYS A 1 81 ? 11.551 -5.634 -2.083 1.00 83.94 81 LYS A O 1
ATOM 666 N N . GLN A 1 82 ? 11.879 -3.578 -1.178 1.00 87.69 82 GLN A N 1
ATOM 667 C CA . GLN A 1 82 ? 12.697 -3.091 -2.276 1.00 87.69 82 GLN A CA 1
ATOM 668 C C . GLN A 1 82 ? 14.106 -3.692 -2.194 1.00 87.69 82 GLN A C 1
ATOM 670 O O . GLN A 1 82 ? 14.627 -3.900 -1.094 1.00 87.69 82 GLN A O 1
ATOM 675 N N . VAL A 1 83 ? 14.734 -3.922 -3.343 1.00 88.38 83 VAL A N 1
ATOM 676 C CA . VAL A 1 83 ? 16.135 -4.378 -3.459 1.00 88.38 83 VAL A CA 1
ATOM 677 C C . VAL A 1 83 ? 17.052 -3.348 -4.126 1.00 88.38 83 VAL A C 1
ATOM 679 O O . VAL A 1 83 ? 18.206 -3.641 -4.416 1.00 88.38 83 VAL A O 1
ATOM 682 N N . ASN A 1 84 ? 16.541 -2.140 -4.365 1.00 87.56 84 ASN A N 1
ATOM 683 C CA . ASN A 1 84 ? 17.250 -1.009 -4.965 1.00 87.56 84 ASN A CA 1
ATOM 684 C C . ASN A 1 84 ? 17.081 0.267 -4.120 1.00 87.56 84 ASN A C 1
ATOM 686 O O . ASN A 1 84 ? 16.529 0.222 -3.019 1.00 87.56 84 ASN A O 1
ATOM 690 N N . GLY A 1 85 ? 17.585 1.401 -4.614 1.00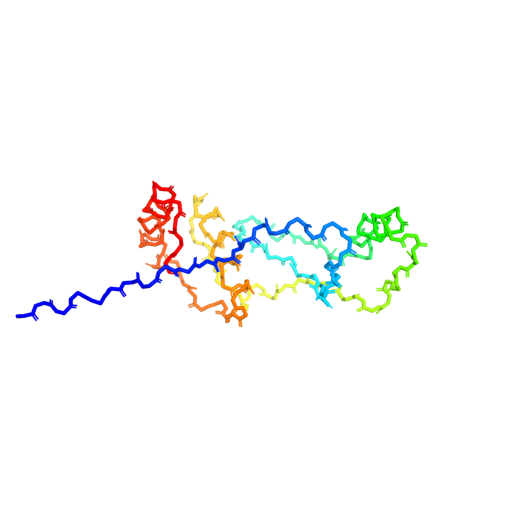 87.88 85 GLY A N 1
ATOM 691 C CA . GLY A 1 85 ? 17.595 2.685 -3.904 1.00 87.88 85 GLY A CA 1
ATOM 692 C C . GLY A 1 85 ? 16.426 3.629 -4.212 1.00 87.88 85 GLY A C 1
ATOM 693 O O . GLY A 1 85 ? 16.317 4.663 -3.562 1.00 87.88 85 GLY A O 1
ATOM 694 N N . ASP A 1 86 ? 15.555 3.304 -5.166 1.00 90.69 86 ASP A N 1
ATOM 695 C CA . ASP A 1 86 ? 14.654 4.266 -5.818 1.00 90.69 86 ASP A CA 1
ATOM 696 C C . ASP A 1 86 ? 13.173 3.843 -5.857 1.00 90.69 86 ASP A C 1
ATOM 698 O O . ASP A 1 86 ? 12.317 4.637 -6.255 1.00 90.69 86 ASP A O 1
ATOM 702 N N . ASP A 1 87 ? 12.830 2.631 -5.407 1.00 93.00 87 ASP A N 1
ATOM 703 C CA . ASP A 1 87 ? 11.444 2.133 -5.403 1.00 93.00 87 ASP A CA 1
ATOM 704 C C . ASP A 1 87 ? 10.657 2.403 -4.111 1.00 93.00 87 ASP A C 1
ATOM 706 O O . ASP A 1 87 ? 9.486 2.023 -4.015 1.00 93.00 87 ASP A O 1
ATOM 710 N N . CYS A 1 88 ? 11.241 3.079 -3.116 1.00 89.44 88 CYS A N 1
ATOM 711 C CA . CYS A 1 88 ? 10.602 3.279 -1.807 1.00 89.44 88 CYS A CA 1
ATOM 712 C C . CYS A 1 88 ? 9.208 3.923 -1.904 1.00 89.44 88 CYS A C 1
ATOM 714 O O . CYS A 1 88 ? 8.287 3.523 -1.187 1.00 89.44 88 CYS A O 1
ATOM 716 N N . GLY A 1 89 ? 9.034 4.871 -2.830 1.00 91.06 89 GLY A N 1
ATOM 717 C CA . GLY A 1 89 ? 7.750 5.514 -3.102 1.00 91.06 89 GLY A CA 1
ATOM 718 C C . GLY A 1 89 ? 6.721 4.556 -3.705 1.00 91.06 89 GLY A C 1
ATOM 719 O O . GLY A 1 89 ? 5.569 4.548 -3.278 1.00 91.06 89 GLY A O 1
ATOM 720 N N . VAL A 1 90 ? 7.134 3.688 -4.635 1.00 93.81 90 VAL A N 1
ATOM 721 C CA . VAL A 1 90 ? 6.226 2.727 -5.285 1.00 93.81 90 VAL A CA 1
ATOM 722 C C . VAL A 1 90 ? 5.711 1.705 -4.273 1.00 93.81 90 VAL A C 1
ATOM 724 O O . VAL A 1 90 ? 4.511 1.442 -4.210 1.00 93.81 90 VAL A O 1
ATOM 727 N N . PHE A 1 91 ? 6.595 1.167 -3.431 1.00 92.00 91 PHE A N 1
ATOM 728 C CA . PHE A 1 91 ? 6.201 0.257 -2.354 1.00 92.00 91 PHE A CA 1
ATOM 729 C C . PHE A 1 91 ? 5.282 0.932 -1.334 1.00 92.00 91 PHE A C 1
ATOM 731 O O . PHE A 1 91 ? 4.294 0.323 -0.936 1.00 92.00 91 PHE A O 1
ATOM 738 N N . ALA A 1 92 ? 5.553 2.181 -0.934 1.00 90.62 92 ALA A N 1
ATOM 739 C CA . ALA A 1 92 ? 4.680 2.921 -0.021 1.00 90.62 92 ALA A CA 1
ATOM 740 C C . ALA A 1 92 ? 3.259 3.076 -0.591 1.00 90.62 92 ALA A C 1
ATOM 742 O O . ALA A 1 92 ? 2.282 2.760 0.093 1.00 90.62 92 ALA A O 1
ATOM 743 N N . CYS A 1 93 ? 3.142 3.477 -1.862 1.00 93.38 93 CYS A N 1
ATOM 744 C CA . CYS A 1 93 ? 1.857 3.573 -2.552 1.00 93.38 93 CYS A CA 1
ATOM 745 C C . CYS A 1 93 ? 1.151 2.214 -2.630 1.00 93.38 93 CYS A C 1
ATOM 747 O O . CYS A 1 93 ? -0.042 2.126 -2.349 1.00 93.38 93 CYS A O 1
ATOM 749 N N . LYS A 1 94 ? 1.872 1.137 -2.960 1.00 92.62 94 LYS A N 1
ATOM 750 C CA . LYS A 1 94 ? 1.266 -0.195 -3.090 1.00 92.62 94 LYS A CA 1
ATOM 751 C C . LYS A 1 94 ? 0.934 -0.845 -1.749 1.00 92.62 94 LYS A C 1
ATOM 753 O O . LYS A 1 94 ? -0.046 -1.578 -1.674 1.00 92.62 94 LYS A O 1
ATOM 758 N N . TYR A 1 95 ? 1.633 -0.515 -0.664 1.00 90.19 95 TYR A N 1
ATOM 759 C CA . TYR A 1 95 ? 1.160 -0.850 0.680 1.00 90.19 95 TYR A CA 1
ATOM 760 C C . TYR A 1 95 ? -0.180 -0.183 0.969 1.00 90.19 95 TYR A C 1
ATOM 762 O O . TYR A 1 95 ? -1.116 -0.874 1.359 1.00 90.19 95 TYR A O 1
ATOM 770 N N . ALA A 1 96 ? -0.301 1.127 0.744 1.00 89.38 96 ALA A N 1
ATOM 771 C CA . ALA A 1 96 ? -1.555 1.841 0.973 1.00 89.38 96 ALA A CA 1
ATOM 772 C C . ALA A 1 96 ? -2.704 1.280 0.114 1.00 89.38 96 ALA A C 1
ATOM 774 O O . ALA A 1 96 ? -3.802 1.053 0.620 1.00 89.38 96 ALA A O 1
ATOM 775 N N . ASP A 1 97 ? -2.431 0.977 -1.155 1.00 90.69 97 ASP A N 1
ATOM 776 C CA . ASP A 1 97 ? -3.400 0.412 -2.095 1.00 90.69 97 ASP A CA 1
ATOM 777 C C . ASP A 1 97 ? -3.915 -0.963 -1.635 1.00 90.69 97 ASP A C 1
ATOM 779 O O . ASP A 1 97 ? -5.116 -1.170 -1.476 1.00 90.69 97 ASP A O 1
ATOM 783 N N . PHE A 1 98 ? -3.019 -1.892 -1.300 1.00 90.19 98 PHE A N 1
ATOM 784 C CA . PHE A 1 98 ? -3.427 -3.218 -0.833 1.00 90.19 98 PHE A CA 1
ATOM 785 C C . PHE A 1 98 ? -4.128 -3.163 0.532 1.00 90.19 98 PHE A C 1
ATOM 787 O O . PHE A 1 98 ? -5.149 -3.825 0.723 1.00 90.19 98 PHE A O 1
ATOM 794 N N . LEU A 1 99 ? -3.623 -2.355 1.470 1.00 86.06 99 LEU A N 1
ATOM 795 C CA . LEU A 1 99 ? -4.195 -2.239 2.814 1.00 86.06 99 LEU A CA 1
ATOM 796 C C . LEU A 1 99 ? -5.570 -1.576 2.810 1.00 86.06 99 LEU A C 1
ATOM 798 O O . LEU A 1 99 ? -6.450 -2.029 3.539 1.00 86.06 99 LEU A O 1
ATOM 802 N N . SER A 1 100 ? -5.775 -0.547 1.983 1.00 84.44 100 SER A N 1
ATOM 803 C CA . SER A 1 100 ? -7.087 0.100 1.840 1.00 84.44 100 SER A CA 1
ATOM 804 C C . SER A 1 100 ? -8.153 -0.862 1.311 1.00 84.44 100 SER A C 1
ATOM 806 O O . SER A 1 100 ? -9.322 -0.744 1.662 1.00 84.44 100 SER A O 1
ATOM 808 N N . GLN A 1 101 ? -7.740 -1.868 0.538 1.00 85.06 101 GLN A N 1
ATOM 809 C CA . GLN A 1 101 ? -8.606 -2.926 0.022 1.00 85.06 101 GLN A CA 1
ATOM 810 C C . GLN A 1 101 ? -8.712 -4.149 0.949 1.00 85.06 101 GLN A C 1
ATOM 812 O O . GLN A 1 101 ? -9.341 -5.138 0.577 1.00 85.06 101 GLN A O 1
ATOM 817 N N . GLY A 1 102 ? -8.058 -4.139 2.117 1.00 84.12 102 GLY A N 1
ATOM 818 C CA . GLY A 1 102 ? -7.984 -5.309 2.998 1.00 84.12 102 GLY A CA 1
ATOM 819 C C . GLY A 1 102 ? -7.266 -6.513 2.373 1.00 84.12 102 GLY A C 1
ATOM 820 O O . GLY A 1 102 ? -7.489 -7.648 2.793 1.00 84.12 102 GLY A O 1
ATOM 821 N N . LYS A 1 103 ? -6.421 -6.292 1.357 1.00 85.75 103 LYS A N 1
ATOM 822 C CA . LYS A 1 103 ? -5.697 -7.343 0.635 1.00 85.75 103 LYS A CA 1
ATOM 823 C C . LYS A 1 103 ? -4.342 -7.646 1.287 1.00 85.75 103 LYS A C 1
ATOM 825 O O . LYS A 1 103 ? -3.667 -6.733 1.768 1.00 85.75 103 LYS A O 1
ATOM 830 N N . PRO A 1 104 ? -3.896 -8.915 1.269 1.00 87.12 104 PRO A N 1
ATOM 831 C CA . PRO A 1 104 ? -2.561 -9.278 1.733 1.00 87.12 104 PRO A CA 1
ATOM 832 C C . PRO A 1 104 ? -1.483 -8.693 0.812 1.00 87.12 104 PRO A C 1
ATOM 834 O O . PRO A 1 104 ? -1.645 -8.692 -0.404 1.00 87.12 104 PRO A O 1
ATOM 837 N N . LEU A 1 105 ? -0.359 -8.240 1.375 1.00 88.88 105 LEU A N 1
ATOM 838 C CA . LEU A 1 105 ? 0.762 -7.664 0.620 1.00 88.88 105 LEU A CA 1
ATOM 839 C C . LEU A 1 105 ? 1.534 -8.744 -0.162 1.00 88.88 105 LEU A C 1
ATOM 841 O O . LEU A 1 105 ? 2.570 -9.222 0.291 1.00 88.88 105 LEU A O 1
ATOM 845 N N . THR A 1 106 ? 1.025 -9.144 -1.327 1.00 91.44 106 THR A N 1
ATOM 846 C CA . THR A 1 106 ? 1.572 -10.257 -2.132 1.00 91.44 106 THR A CA 1
ATOM 847 C C . THR A 1 106 ? 2.434 -9.822 -3.316 1.00 91.44 106 THR A C 1
ATOM 849 O O . THR A 1 106 ? 2.947 -10.677 -4.037 1.00 91.44 106 THR A O 1
ATOM 852 N N . PHE A 1 107 ? 2.577 -8.518 -3.558 1.00 92.81 107 PHE A N 1
ATOM 853 C CA . PHE A 1 107 ? 3.394 -8.013 -4.661 1.00 92.81 107 PHE A CA 1
ATOM 854 C C . PHE A 1 107 ? 4.894 -8.144 -4.372 1.00 92.81 107 PHE A C 1
ATOM 856 O O . PHE A 1 107 ? 5.321 -8.275 -3.227 1.00 92.81 107 PHE A O 1
ATOM 863 N N . ARG A 1 108 ? 5.714 -8.115 -5.419 1.00 92.50 108 ARG A N 1
ATOM 864 C CA . ARG A 1 108 ? 7.162 -8.324 -5.354 1.00 92.50 108 ARG A CA 1
ATOM 865 C C . ARG A 1 108 ? 7.903 -7.236 -6.120 1.00 92.50 108 ARG A C 1
ATOM 867 O O . ARG A 1 108 ? 7.337 -6.502 -6.923 1.00 92.50 108 ARG A O 1
ATOM 874 N N . GLN A 1 109 ? 9.215 -7.192 -5.917 1.00 93.00 109 GLN A N 1
ATOM 875 C CA . GLN A 1 109 ? 10.121 -6.295 -6.632 1.00 93.00 109 GLN A CA 1
ATOM 876 C C . GLN A 1 109 ? 10.000 -6.394 -8.167 1.00 93.00 109 GLN A C 1
ATOM 878 O O . GLN A 1 109 ? 10.141 -5.391 -8.862 1.00 93.00 109 GLN A O 1
ATOM 883 N N . CYS A 1 110 ? 9.724 -7.585 -8.712 1.00 95.00 110 CYS A N 1
ATOM 884 C CA . CYS A 1 110 ? 9.556 -7.773 -10.155 1.00 95.00 110 CYS A CA 1
ATOM 885 C C . CYS A 1 110 ? 8.287 -7.114 -10.724 1.00 95.00 110 CYS A C 1
ATOM 887 O O . CYS A 1 110 ? 8.227 -6.875 -11.927 1.00 95.00 110 CYS A O 1
ATOM 889 N N . ASP A 1 111 ? 7.308 -6.770 -9.881 1.00 96.12 111 ASP A N 1
ATOM 890 C CA . ASP A 1 111 ? 6.071 -6.102 -10.300 1.00 96.12 111 ASP A CA 1
ATOM 891 C C . ASP A 1 111 ? 6.253 -4.576 -10.419 1.00 96.12 111 ASP A C 1
ATOM 893 O O . ASP A 1 111 ? 5.457 -3.888 -11.062 1.00 96.12 111 ASP A O 1
ATOM 897 N N . ILE A 1 112 ? 7.321 -4.024 -9.831 1.00 95.88 112 ILE A N 1
ATOM 898 C CA . ILE A 1 112 ? 7.544 -2.576 -9.733 1.00 95.88 112 ILE A CA 1
ATOM 899 C C . ILE A 1 112 ? 7.626 -1.869 -11.096 1.00 95.88 112 ILE A C 1
ATOM 901 O O . ILE A 1 112 ? 6.981 -0.827 -11.246 1.00 95.88 112 ILE A O 1
ATOM 905 N N . PRO A 1 113 ? 8.313 -2.402 -12.129 1.00 96.75 113 PRO A N 1
ATOM 906 C CA . PRO A 1 113 ? 8.315 -1.771 -13.449 1.00 96.75 113 PRO A CA 1
ATOM 907 C C . PRO A 1 113 ? 6.910 -1.616 -14.046 1.00 96.75 113 PRO A C 1
ATOM 909 O O . PRO A 1 113 ? 6.622 -0.612 -14.699 1.00 96.75 113 PRO A O 1
ATOM 912 N N . LEU A 1 114 ? 6.016 -2.580 -13.800 1.00 96.88 114 LEU A N 1
ATOM 913 C CA . LEU A 1 114 ? 4.619 -2.489 -14.219 1.00 96.88 114 LEU A CA 1
ATOM 914 C C . LEU A 1 114 ? 3.865 -1.459 -13.375 1.00 96.88 114 LEU A C 1
ATOM 916 O O . LEU A 1 114 ? 3.166 -0.617 -13.935 1.00 96.88 114 LEU A O 1
ATOM 920 N N . PHE A 1 115 ? 4.037 -1.471 -12.052 1.00 96.81 115 PHE A N 1
ATOM 921 C CA . PHE A 1 115 ? 3.384 -0.501 -11.174 1.00 96.81 115 PHE A CA 1
ATOM 922 C C . PHE A 1 115 ? 3.773 0.940 -11.473 1.00 96.81 115 PHE A C 1
ATOM 924 O O . PHE A 1 115 ? 2.905 1.799 -11.407 1.00 96.81 115 PHE A O 1
ATOM 931 N N . ARG A 1 116 ? 5.018 1.216 -11.872 1.00 97.19 116 ARG A N 1
ATOM 932 C CA . ARG A 1 116 ? 5.426 2.557 -12.316 1.00 97.19 116 ARG A CA 1
ATOM 933 C C . ARG A 1 116 ? 4.616 3.015 -13.533 1.00 97.19 116 ARG A C 1
ATOM 935 O O . ARG A 1 116 ? 4.090 4.122 -13.528 1.00 97.19 116 ARG A O 1
ATOM 942 N N . LYS A 1 117 ? 4.455 2.150 -14.543 1.00 97.44 117 LYS A N 1
ATOM 943 C CA . LYS A 1 117 ? 3.642 2.447 -15.740 1.00 97.44 117 LYS A CA 1
ATOM 944 C C . LYS A 1 117 ? 2.168 2.646 -15.390 1.00 97.44 117 LYS A C 1
ATOM 946 O O . LYS A 1 117 ? 1.544 3.580 -15.884 1.00 97.44 117 LYS A O 1
ATOM 951 N N . VAL A 1 118 ? 1.634 1.786 -14.524 1.00 96.06 118 VAL A N 1
ATOM 952 C CA . VAL A 1 118 ? 0.258 1.889 -14.028 1.00 96.06 118 VAL A CA 1
ATOM 953 C C . VAL A 1 118 ? 0.062 3.199 -13.272 1.00 96.06 118 VAL A C 1
ATOM 955 O O . VAL A 1 118 ? -0.841 3.938 -13.623 1.00 96.06 118 VAL A O 1
ATOM 958 N N . MET A 1 119 ? 0.942 3.551 -12.335 1.00 96.56 119 MET A N 1
ATOM 959 C CA . MET A 1 119 ? 0.845 4.799 -11.572 1.00 96.56 119 MET A CA 1
ATOM 960 C C . MET A 1 119 ? 0.871 6.038 -12.468 1.00 96.56 119 MET A C 1
ATOM 962 O O . MET A 1 119 ? 0.090 6.954 -12.245 1.00 96.56 119 MET A O 1
ATOM 966 N N . VAL A 1 120 ? 1.727 6.074 -13.497 1.00 97.25 120 VAL A N 1
ATOM 967 C CA . VAL A 1 120 ? 1.728 7.177 -14.476 1.00 97.25 120 VAL A CA 1
ATOM 968 C C . VAL A 1 120 ? 0.360 7.297 -15.148 1.00 97.25 120 VAL A C 1
ATOM 970 O O . VAL A 1 120 ? -0.184 8.394 -15.242 1.00 97.25 120 VAL A O 1
ATOM 973 N N . TRP A 1 121 ? -0.222 6.173 -15.571 1.00 96.50 121 TRP A N 1
ATOM 974 C CA . TRP A 1 121 ? -1.563 6.164 -16.147 1.00 96.50 121 TRP A CA 1
ATOM 975 C C . TRP A 1 121 ? -2.622 6.625 -15.135 1.00 96.50 121 TRP A C 1
ATOM 977 O O . TRP A 1 121 ? -3.439 7.477 -15.473 1.00 96.50 121 TRP A O 1
ATOM 987 N N . GLU A 1 122 ? -2.579 6.117 -13.901 1.00 94.38 122 GLU A N 1
ATOM 988 C CA . GLU A 1 122 ? -3.525 6.453 -12.831 1.00 94.38 122 GLU A CA 1
ATOM 989 C C . GLU A 1 122 ? -3.493 7.945 -12.484 1.00 94.38 122 GLU A C 1
ATOM 991 O O . GLU A 1 122 ? -4.546 8.536 -12.264 1.00 94.38 122 GLU A O 1
ATOM 996 N N . ILE A 1 123 ? -2.305 8.559 -12.480 1.00 95.25 123 ILE A N 1
ATOM 997 C CA . ILE A 1 123 ? -2.117 9.991 -12.215 1.00 95.25 123 ILE A CA 1
ATOM 998 C C . ILE A 1 123 ? -2.675 10.833 -13.362 1.00 95.25 123 ILE A C 1
ATOM 1000 O O . ILE A 1 123 ? -3.458 11.741 -13.115 1.00 95.25 123 ILE A O 1
ATOM 1004 N N . ILE A 1 124 ? -2.308 10.525 -14.612 1.00 96.81 124 ILE A N 1
ATOM 1005 C CA . ILE A 1 124 ? -2.745 11.300 -15.788 1.00 96.81 124 ILE A CA 1
ATOM 1006 C C . ILE A 1 124 ? -4.270 11.278 -15.943 1.00 96.81 124 ILE A C 1
ATOM 1008 O O . ILE A 1 124 ? -4.859 12.252 -16.398 1.00 96.81 124 ILE A O 1
ATOM 1012 N N . HIS A 1 125 ? -4.905 10.162 -15.585 1.00 93.31 125 HIS A N 1
ATOM 1013 C CA . HIS A 1 125 ? -6.346 9.970 -15.754 1.00 93.31 125 HIS A CA 1
ATOM 1014 C C . HIS A 1 125 ? -7.135 10.153 -14.455 1.00 93.31 125 HIS A C 1
ATOM 1016 O O . HIS A 1 125 ? -8.337 9.889 -14.455 1.00 93.31 125 HIS A O 1
ATOM 1022 N N . GLU A 1 126 ? -6.467 10.528 -13.359 1.00 90.69 126 GLU A N 1
ATOM 1023 C CA . GLU A 1 126 ? -7.055 10.672 -12.019 1.00 90.69 126 GLU A CA 1
ATOM 1024 C C . GLU A 1 126 ? -7.921 9.462 -11.612 1.00 90.69 126 GLU A C 1
ATOM 1026 O O . GLU A 1 126 ? -8.990 9.580 -11.010 1.00 90.69 126 GLU A O 1
ATOM 1031 N N . LYS A 1 127 ? -7.476 8.256 -11.986 1.00 86.12 127 LYS A N 1
ATOM 1032 C CA . LYS A 1 127 ? -8.286 7.036 -11.913 1.00 86.12 127 LYS A CA 1
ATOM 1033 C C . LYS A 1 127 ? -7.445 5.826 -11.540 1.00 86.12 127 LYS A C 1
ATOM 1035 O O . LYS A 1 127 ? -6.558 5.434 -12.288 1.00 86.12 127 LYS A O 1
ATOM 1040 N N . ILE A 1 128 ? -7.814 5.171 -10.441 1.00 88.56 128 ILE A N 1
ATOM 1041 C CA . ILE A 1 128 ? -7.166 3.943 -9.961 1.00 88.56 128 ILE A CA 1
ATOM 1042 C C . ILE A 1 128 ? -7.794 2.710 -10.630 1.00 88.56 128 ILE A C 1
ATOM 1044 O O . ILE A 1 128 ? -9.016 2.654 -10.838 1.00 88.56 128 ILE A O 1
ATOM 1048 N N . LEU A 1 129 ? -6.946 1.740 -10.992 1.00 85.31 129 LEU A N 1
ATOM 1049 C CA . LEU A 1 129 ? -7.327 0.508 -11.698 1.00 85.31 129 LEU A CA 1
ATOM 1050 C C . LEU A 1 129 ? -7.756 -0.659 -10.778 1.00 85.31 129 LEU A C 1
ATOM 1052 O O . LEU A 1 129 ? -7.407 -0.729 -9.571 1.00 85.31 129 LEU A O 1
#